Protein AF-A0A2N3CZK8-F1 (afdb_monomer_lite)

Foldseek 3Di:
DVVVVVVVVVVVVVVVCVVVLVVDDPLSVCLVVVLVVCCVPPRNVVSVVVSVVSVVVVCVVCVVPDDPDDDDDDD

pLDDT: mean 90.13, std 10.36, range [61.03, 97.81]

Secondary structure (DSSP, 8-state):
-HHHHHHHHHHHT-GGGHHHHTTS-HHHHHHHHHHHHHHHHT-HHHHHHHHHHHHHHHHHHHHTT------PPP-

Sequence (75 aa):
LAALLLITAWNMSEPHKWRGYWATPLAERGLLVLTMVLTVVADLTVAIGVGVVLGLALRLRDAGAKPGAWSGPER

Structure (mmCIF, N/CA/C/O backbone):
data_AF-A0A2N3CZK8-F1
#
_entry.id   AF-A0A2N3CZK8-F1
#
loop_
_atom_site.group_PDB
_atom_site.id
_atom_site.type_symbol
_atom_site.label_atom_id
_atom_site.label_alt_id
_atom_site.label_comp_id
_atom_site.label_asym_id
_atom_site.label_entity_id
_atom_site.label_seq_id
_atom_site.pdbx_PDB_ins_code
_atom_site.Cartn_x
_atom_site.Cartn_y
_atom_site.Cartn_z
_atom_site.occupancy
_atom_site.B_iso_or_equiv
_atom_site.auth_seq_id
_atom_site.auth_comp_id
_atom_site.auth_asym_id
_atom_site.auth_atom_id
_atom_site.pdbx_PDB_model_num
ATOM 1 N N . LEU A 1 1 ? 16.663 1.143 -18.832 1.00 88.19 1 LEU A N 1
ATOM 2 C CA . LEU A 1 1 ? 15.533 1.671 -18.027 1.00 88.19 1 LEU A CA 1
ATOM 3 C C . LEU A 1 1 ? 14.663 0.573 -17.417 1.00 88.19 1 LEU A C 1
ATOM 5 O O . LEU A 1 1 ? 14.406 0.663 -16.229 1.00 88.19 1 LEU A O 1
ATOM 9 N N . ALA A 1 2 ? 14.265 -0.475 -18.153 1.00 96.38 2 ALA A N 1
ATOM 10 C CA . ALA A 1 2 ? 13.437 -1.568 -17.613 1.00 96.38 2 ALA A CA 1
ATOM 11 C C . ALA A 1 2 ? 13.968 -2.175 -16.296 1.00 96.38 2 ALA A C 1
ATOM 13 O O . ALA A 1 2 ? 13.211 -2.310 -15.343 1.00 96.38 2 ALA A O 1
ATOM 14 N N . ALA A 1 3 ? 15.277 -2.443 -16.205 1.00 96.69 3 ALA A N 1
ATOM 15 C CA . ALA A 1 3 ? 15.900 -2.923 -14.967 1.00 96.69 3 ALA A CA 1
ATOM 16 C C . ALA A 1 3 ? 15.711 -1.953 -13.785 1.00 96.69 3 ALA A C 1
ATOM 18 O O . ALA A 1 3 ? 15.394 -2.379 -12.681 1.00 96.69 3 ALA A O 1
ATOM 19 N N . LEU A 1 4 ? 15.843 -0.646 -14.028 1.00 97.25 4 LEU A N 1
ATOM 20 C CA . LEU A 1 4 ? 15.634 0.378 -13.006 1.00 97.25 4 LEU A CA 1
ATOM 21 C C . LEU A 1 4 ? 14.163 0.434 -12.573 1.00 97.25 4 LEU A C 1
ATOM 23 O O . LEU A 1 4 ? 13.897 0.427 -11.380 1.00 97.25 4 LEU A O 1
ATOM 27 N N . LEU A 1 5 ? 13.217 0.412 -13.520 1.00 96.69 5 LEU A N 1
ATOM 28 C CA . LEU A 1 5 ? 11.780 0.405 -13.216 1.00 96.69 5 LEU A CA 1
ATOM 29 C C . LEU A 1 5 ? 11.368 -0.829 -12.409 1.00 96.69 5 LEU A C 1
ATOM 31 O O . LEU A 1 5 ? 10.583 -0.701 -11.475 1.00 96.69 5 LEU A O 1
ATOM 35 N N . LEU A 1 6 ? 11.926 -2.001 -12.721 1.00 97.12 6 LEU A N 1
ATOM 36 C CA . LEU A 1 6 ? 11.688 -3.220 -11.948 1.00 97.12 6 LEU A CA 1
ATOM 37 C C . LEU A 1 6 ? 12.224 -3.099 -10.519 1.00 97.12 6 LEU A C 1
ATOM 39 O O . LEU A 1 6 ? 11.514 -3.455 -9.586 1.00 97.12 6 LEU A O 1
ATOM 43 N N . ILE A 1 7 ? 13.429 -2.554 -10.325 1.00 96.81 7 ILE A N 1
ATOM 44 C CA . ILE A 1 7 ? 13.996 -2.332 -8.984 1.00 96.81 7 ILE A CA 1
ATOM 45 C C . ILE A 1 7 ? 13.171 -1.300 -8.205 1.00 96.81 7 ILE A C 1
ATOM 47 O O . ILE A 1 7 ? 12.887 -1.506 -7.027 1.00 96.81 7 ILE A O 1
ATOM 51 N N . THR A 1 8 ? 12.749 -0.208 -8.845 1.00 96.38 8 THR A N 1
ATOM 52 C CA . THR A 1 8 ? 11.901 0.811 -8.214 1.00 96.38 8 THR A CA 1
ATOM 53 C C . THR A 1 8 ? 10.540 0.241 -7.828 1.00 96.38 8 THR A C 1
ATOM 55 O O . THR A 1 8 ? 10.116 0.426 -6.690 1.00 96.38 8 THR A O 1
ATOM 58 N N . ALA 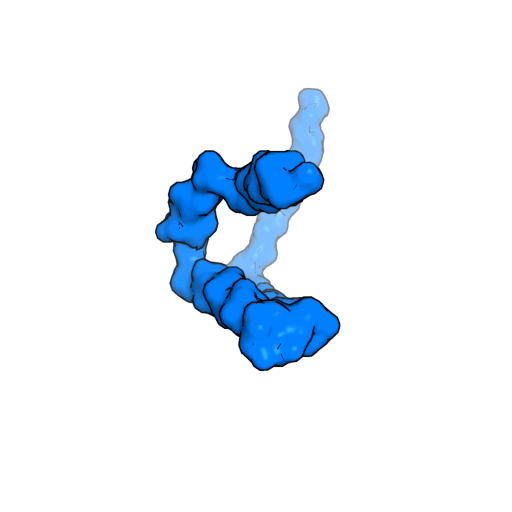A 1 9 ? 9.883 -0.499 -8.726 1.00 95.62 9 ALA A N 1
ATOM 59 C CA . ALA A 1 9 ? 8.615 -1.166 -8.443 1.00 95.62 9 ALA A CA 1
ATOM 60 C C . ALA A 1 9 ? 8.762 -2.206 -7.323 1.00 95.62 9 ALA A C 1
ATOM 62 O O . ALA A 1 9 ? 7.926 -2.266 -6.422 1.00 95.62 9 ALA A O 1
ATOM 63 N N . TRP A 1 10 ? 9.854 -2.977 -7.331 1.00 96.00 10 TRP A N 1
ATOM 64 C CA . TRP A 1 10 ? 10.175 -3.934 -6.274 1.00 96.00 10 TRP A CA 1
ATOM 65 C C . TRP A 1 10 ? 10.355 -3.249 -4.918 1.00 96.00 10 TRP A C 1
ATOM 67 O O . TRP A 1 10 ? 9.816 -3.711 -3.916 1.00 96.00 10 TRP A O 1
ATOM 77 N N . ASN A 1 11 ? 11.058 -2.116 -4.884 1.00 95.12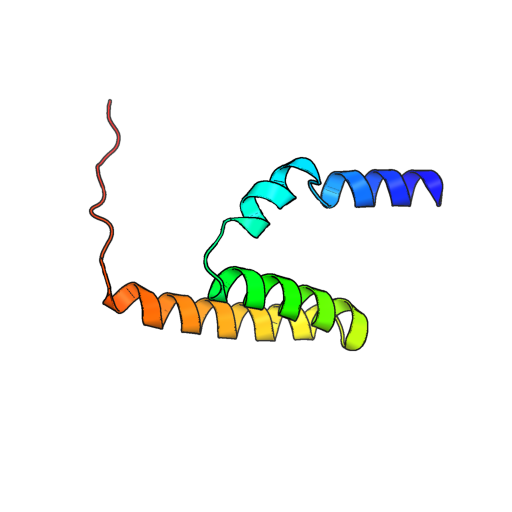 11 ASN A N 1
ATOM 78 C CA . ASN A 1 11 ? 11.258 -1.341 -3.664 1.00 95.12 11 ASN A CA 1
ATOM 79 C C . ASN A 1 11 ? 9.937 -0.738 -3.144 1.00 95.12 11 ASN A C 1
ATOM 81 O O . ASN A 1 11 ? 9.623 -0.869 -1.965 1.00 95.12 11 ASN A O 1
ATOM 85 N N . MET A 1 12 ? 9.124 -0.149 -4.033 1.00 95.19 12 MET A N 1
ATOM 86 C CA . MET A 1 12 ? 7.808 0.416 -3.693 1.00 95.19 12 MET A CA 1
ATOM 87 C C . MET A 1 12 ? 6.795 -0.637 -3.229 1.00 95.19 12 MET A C 1
ATOM 89 O O . MET A 1 12 ? 5.909 -0.320 -2.444 1.00 95.19 12 MET A O 1
ATOM 93 N N . SER A 1 13 ? 6.925 -1.887 -3.683 1.00 91.56 13 SER A N 1
ATOM 94 C CA . SER A 1 13 ? 6.030 -2.986 -3.289 1.00 91.56 13 SER A CA 1
ATOM 95 C C . SER A 1 13 ? 6.232 -3.449 -1.839 1.00 91.56 13 SER A C 1
ATOM 97 O O . SER A 1 13 ? 5.469 -4.297 -1.377 1.00 91.56 13 SER A O 1
ATOM 99 N N . GLU A 1 14 ? 7.263 -2.946 -1.142 1.00 94.25 14 GLU A N 1
ATOM 100 C CA . GLU A 1 14 ? 7.622 -3.291 0.241 1.00 94.25 14 GLU A CA 1
ATOM 101 C C . GLU A 1 14 ? 7.499 -4.806 0.537 1.00 94.25 14 GLU A C 1
ATOM 103 O O . GLU A 1 14 ? 6.768 -5.215 1.444 1.00 94.25 14 GLU A O 1
ATOM 108 N N . PRO A 1 15 ? 8.210 -5.684 -0.202 1.00 91.81 15 PRO A N 1
ATOM 109 C CA . PRO A 1 15 ? 7.965 -7.134 -0.217 1.00 91.81 15 PRO A CA 1
ATOM 110 C C . PRO A 1 15 ? 8.049 -7.793 1.169 1.00 91.81 15 PRO A C 1
ATOM 112 O O . PRO A 1 15 ? 7.391 -8.793 1.443 1.00 91.81 15 PRO A O 1
ATOM 115 N N . HIS A 1 16 ? 8.822 -7.208 2.081 1.00 91.94 16 HIS A N 1
ATOM 116 C CA . HIS A 1 16 ? 8.979 -7.684 3.452 1.00 91.94 16 HIS A CA 1
ATOM 117 C C . HIS A 1 16 ? 7.719 -7.485 4.319 1.00 91.94 16 HIS A C 1
ATOM 119 O O . HIS A 1 16 ? 7.506 -8.254 5.257 1.00 91.94 16 HIS A O 1
ATOM 125 N N . LYS A 1 17 ? 6.852 -6.512 4.002 1.00 91.69 17 LYS A N 1
ATOM 126 C CA . LYS A 1 17 ? 5.602 -6.255 4.741 1.00 91.69 17 LYS A CA 1
ATOM 127 C C . LYS A 1 17 ? 4.437 -7.131 4.300 1.00 91.69 17 LYS A C 1
ATOM 129 O O . LYS A 1 17 ? 3.451 -7.234 5.027 1.00 91.69 17 LYS A O 1
ATOM 134 N N . TRP A 1 18 ? 4.564 -7.838 3.177 1.00 92.06 18 TRP A N 1
ATOM 135 C CA . TRP A 1 18 ? 3.503 -8.703 2.656 1.00 92.06 18 TRP A CA 1
ATOM 136 C C . TRP A 1 18 ? 3.040 -9.758 3.655 1.00 92.06 18 TRP A C 1
ATOM 138 O O . TRP A 1 18 ? 1.849 -10.039 3.740 1.00 92.06 18 TRP A O 1
ATOM 148 N N . ARG A 1 19 ? 3.950 -10.294 4.476 1.00 91.00 19 ARG A N 1
ATOM 149 C CA . ARG A 1 19 ? 3.589 -11.239 5.548 1.00 91.00 19 ARG A CA 1
ATOM 150 C C . ARG A 1 19 ? 2.643 -10.607 6.575 1.00 91.00 19 ARG A C 1
ATOM 152 O O . ARG A 1 19 ? 1.744 -11.285 7.055 1.00 91.00 19 ARG A O 1
ATOM 159 N N . GLY A 1 20 ? 2.818 -9.319 6.869 1.00 92.50 20 GLY A N 1
ATOM 160 C CA . GLY A 1 20 ? 1.919 -8.544 7.723 1.00 92.50 20 GLY A CA 1
ATOM 161 C C . GLY A 1 20 ? 0.562 -8.297 7.063 1.00 92.50 20 GLY A C 1
ATOM 162 O O . GLY A 1 20 ? -0.464 -8.506 7.702 1.00 92.50 20 GLY A O 1
ATOM 163 N N . TYR A 1 21 ? 0.531 -7.955 5.769 1.00 91.69 21 TYR A N 1
ATOM 164 C CA . TYR A 1 21 ? -0.730 -7.808 5.024 1.00 91.69 21 TYR A CA 1
ATOM 165 C C . TYR A 1 21 ? -1.530 -9.114 4.979 1.00 91.69 21 TYR A C 1
ATOM 167 O O . TYR A 1 21 ? -2.740 -9.109 5.163 1.00 91.69 21 TYR A O 1
ATOM 175 N N . TRP A 1 22 ? -0.864 -10.259 4.833 1.00 91.38 22 TRP A N 1
ATOM 176 C CA . TRP A 1 22 ? -1.508 -11.573 4.921 1.00 91.38 22 TRP A CA 1
ATOM 177 C C . TRP A 1 22 ? -1.910 -11.986 6.340 1.00 91.38 22 TRP A C 1
ATOM 179 O O . TRP A 1 22 ? -2.487 -13.058 6.496 1.00 91.38 22 TRP A O 1
ATOM 189 N N . ALA A 1 23 ? -1.636 -11.176 7.363 1.00 92.50 23 ALA A N 1
ATOM 190 C CA . ALA A 1 23 ? -2.072 -11.405 8.737 1.00 92.50 23 ALA A CA 1
ATOM 191 C C . ALA A 1 23 ? -3.270 -10.523 9.147 1.00 92.50 23 ALA A C 1
ATOM 193 O O . ALA A 1 23 ? -3.927 -10.839 10.135 1.00 92.50 23 ALA A O 1
ATOM 194 N N . THR A 1 24 ? -3.635 -9.491 8.373 1.00 91.62 24 THR A N 1
ATOM 195 C CA . THR A 1 24 ? -4.755 -8.574 8.693 1.00 91.62 24 THR A CA 1
ATOM 196 C C . THR A 1 24 ? -6.130 -9.259 8.621 1.00 91.62 24 THR A C 1
ATOM 198 O O . THR A 1 24 ? -6.237 -10.366 8.102 1.00 91.62 24 THR A O 1
ATOM 201 N N . PRO A 1 25 ? -7.224 -8.676 9.129 1.00 92.44 25 PRO A N 1
ATOM 202 C CA . PRO A 1 25 ? -8.568 -9.231 8.957 1.00 92.44 25 PRO A CA 1
ATOM 203 C C . PRO A 1 25 ? -8.963 -9.445 7.484 1.00 92.44 25 PRO A C 1
ATOM 205 O O . PRO A 1 25 ? -8.558 -8.696 6.596 1.00 92.44 25 PRO A O 1
ATOM 208 N N . LEU A 1 26 ? -9.816 -10.443 7.213 1.00 91.81 26 LEU A N 1
ATOM 209 C CA . LEU A 1 26 ? -10.245 -10.793 5.846 1.00 91.81 26 LEU A 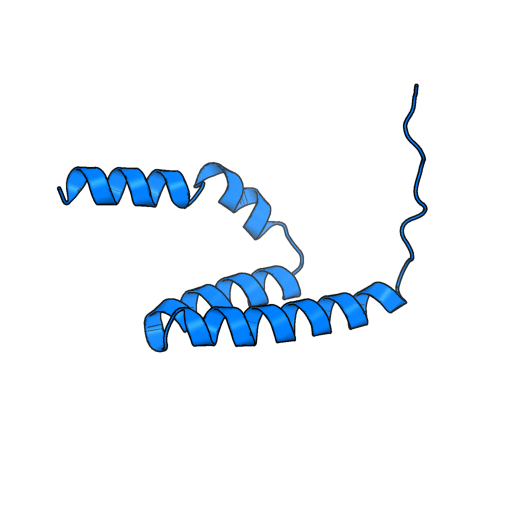CA 1
ATOM 210 C C . LEU A 1 26 ? -10.862 -9.612 5.079 1.00 91.81 26 LEU A C 1
ATOM 212 O O . LEU A 1 26 ? -10.660 -9.504 3.873 1.00 91.81 26 LEU A O 1
ATOM 216 N N . ALA A 1 27 ? -11.583 -8.723 5.769 1.00 91.12 27 ALA A N 1
ATOM 217 C CA . ALA A 1 27 ? -12.182 -7.539 5.155 1.00 91.12 27 ALA A CA 1
ATOM 218 C C . ALA A 1 27 ? -11.120 -6.556 4.625 1.00 91.12 27 ALA A C 1
ATOM 220 O O . ALA A 1 27 ? -11.254 -6.046 3.515 1.00 91.12 27 ALA A O 1
ATOM 221 N N . GLU A 1 28 ? -10.037 -6.344 5.376 1.00 92.75 28 GLU A N 1
ATOM 222 C CA . GLU A 1 28 ? -8.923 -5.479 4.968 1.00 92.75 28 GLU A CA 1
ATOM 223 C C . GLU A 1 28 ? -8.114 -6.104 3.826 1.00 92.75 28 GLU A C 1
ATOM 225 O O . GLU A 1 28 ? -7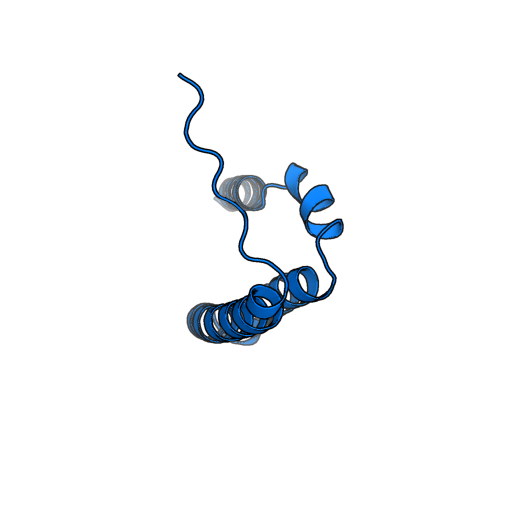.779 -5.425 2.856 1.00 92.75 28 GLU A O 1
ATOM 230 N N . ARG A 1 29 ? -7.863 -7.420 3.884 1.00 94.81 29 ARG A N 1
ATOM 231 C CA . ARG A 1 29 ? -7.225 -8.153 2.774 1.00 94.81 29 ARG A CA 1
ATOM 232 C C . ARG A 1 29 ? -8.056 -8.077 1.499 1.00 94.81 29 ARG A C 1
ATOM 234 O O . ARG A 1 29 ? -7.511 -7.844 0.423 1.00 94.81 29 ARG A O 1
ATOM 241 N N . GLY A 1 30 ? -9.371 -8.257 1.627 1.00 95.19 30 GLY A N 1
ATOM 242 C CA . GLY A 1 30 ? -10.314 -8.139 0.521 1.00 95.19 30 GLY A CA 1
ATOM 243 C C . GLY A 1 30 ? -10.257 -6.756 -0.121 1.00 95.19 30 GLY A C 1
ATOM 244 O O . GLY A 1 30 ? -10.168 -6.665 -1.341 1.00 95.19 30 GLY A O 1
ATOM 245 N N . LEU A 1 31 ? -10.218 -5.691 0.687 1.00 95.44 31 LEU A N 1
ATOM 246 C CA . LEU A 1 31 ? -10.093 -4.319 0.196 1.00 95.44 31 LEU A CA 1
ATOM 247 C C . LEU A 1 31 ? -8.783 -4.089 -0.578 1.00 95.44 31 LEU A C 1
ATOM 249 O O . LEU A 1 31 ? -8.803 -3.460 -1.637 1.00 95.44 31 LEU A O 1
ATOM 253 N N . LEU A 1 32 ? -7.662 -4.629 -0.085 1.00 95.00 32 LEU A N 1
ATOM 254 C CA . LEU A 1 32 ? -6.354 -4.526 -0.740 1.00 95.00 32 LEU A CA 1
ATOM 255 C C . LEU A 1 32 ? -6.353 -5.224 -2.104 1.00 95.00 32 LEU A C 1
ATOM 257 O O . LEU A 1 32 ? -5.986 -4.615 -3.110 1.00 95.00 32 LEU A O 1
ATOM 261 N N . VAL A 1 33 ? -6.797 -6.483 -2.152 1.00 96.19 33 VAL A N 1
ATOM 262 C CA . VAL A 1 33 ? -6.835 -7.268 -3.397 1.00 96.19 33 VAL A CA 1
ATOM 263 C C . VAL A 1 33 ? -7.811 -6.652 -4.393 1.00 96.19 33 VAL A C 1
ATOM 265 O O . VAL A 1 33 ? -7.465 -6.500 -5.561 1.00 96.19 33 VAL A O 1
ATOM 268 N N . LEU A 1 34 ? -8.997 -6.240 -3.936 1.00 96.69 34 LEU A N 1
ATOM 269 C CA . LEU A 1 34 ? -9.987 -5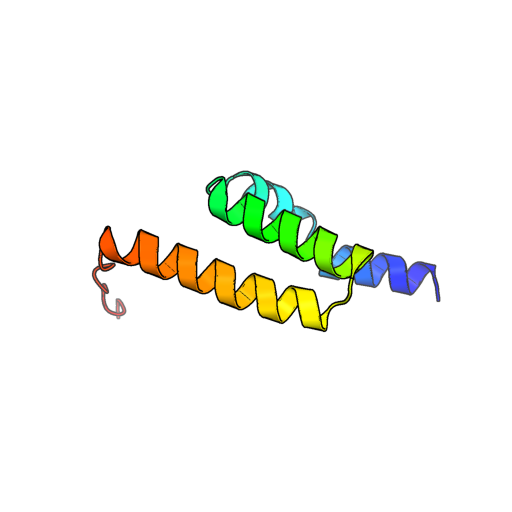.571 -4.775 1.00 96.69 34 LEU A CA 1
ATOM 270 C C . LEU A 1 34 ? -9.405 -4.316 -5.426 1.00 96.69 34 LEU A C 1
ATOM 272 O O . LEU A 1 34 ? -9.499 -4.161 -6.640 1.00 96.69 34 LEU A O 1
ATOM 276 N N . THR A 1 35 ? -8.780 -3.444 -4.633 1.00 96.62 35 THR A N 1
ATOM 277 C CA . THR A 1 35 ? -8.195 -2.194 -5.135 1.00 96.62 35 THR A CA 1
ATOM 278 C C . THR A 1 35 ? -7.080 -2.480 -6.140 1.00 96.62 35 THR A C 1
ATOM 280 O O . THR A 1 35 ? -7.049 -1.869 -7.203 1.00 96.62 35 THR A O 1
ATOM 283 N N . MET A 1 36 ? -6.212 -3.456 -5.859 1.00 95.50 36 MET A N 1
ATOM 284 C CA . MET A 1 36 ? -5.122 -3.844 -6.759 1.00 95.50 36 MET A CA 1
ATOM 285 C C . MET A 1 36 ? -5.614 -4.460 -8.075 1.00 95.50 36 MET A C 1
ATOM 287 O O . MET A 1 36 ? -5.022 -4.227 -9.121 1.00 95.50 36 MET A O 1
ATOM 291 N N . VAL A 1 37 ? -6.697 -5.237 -8.059 1.00 97.44 37 VAL A N 1
ATOM 292 C CA . VAL A 1 37 ? -7.299 -5.755 -9.299 1.00 97.44 37 VAL A CA 1
ATOM 293 C C . VAL A 1 37 ? -7.965 -4.621 -10.077 1.00 97.44 37 VAL A C 1
ATOM 295 O O . VAL A 1 37 ? -7.838 -4.546 -11.297 1.00 97.44 37 VAL A O 1
ATOM 298 N N . LEU A 1 38 ? -8.635 -3.705 -9.379 1.00 96.94 38 LEU A N 1
ATOM 299 C CA . LEU A 1 38 ? -9.347 -2.594 -9.998 1.00 96.94 38 LEU A CA 1
ATOM 300 C C . LEU A 1 38 ? -8.405 -1.617 -10.719 1.00 96.94 38 LEU A C 1
ATOM 302 O O . LEU A 1 38 ? -8.766 -1.136 -11.790 1.00 96.94 38 LEU A O 1
ATOM 306 N N . THR A 1 39 ? -7.192 -1.375 -10.205 1.00 96.44 39 THR A N 1
ATOM 307 C CA . THR A 1 39 ? -6.185 -0.555 -10.907 1.00 96.44 39 THR A CA 1
ATOM 308 C C . THR A 1 39 ? -5.714 -1.191 -12.213 1.00 96.44 39 THR A C 1
ATOM 310 O O . THR A 1 39 ? -5.442 -0.474 -13.170 1.00 96.44 39 THR A O 1
ATOM 313 N N . VAL A 1 40 ? -5.610 -2.522 -12.258 1.00 96.56 40 VAL A N 1
ATOM 314 C CA . VAL A 1 40 ? -5.128 -3.262 -13.434 1.00 96.56 40 VAL A CA 1
ATOM 315 C C . VAL A 1 40 ? -6.212 -3.384 -14.503 1.00 96.56 40 VAL A C 1
ATOM 317 O O . VAL A 1 40 ? -5.911 -3.299 -15.689 1.00 96.56 40 VAL A O 1
ATOM 320 N N . VAL A 1 41 ? -7.462 -3.614 -14.093 1.00 97.69 41 VAL A N 1
ATOM 321 C CA . VAL A 1 41 ? -8.569 -3.915 -15.015 1.00 97.69 41 VAL A CA 1
ATOM 322 C C . VAL A 1 41 ? -9.341 -2.662 -15.436 1.00 97.69 41 VAL A C 1
ATOM 324 O O . VAL A 1 41 ? -9.847 -2.624 -16.555 1.00 97.69 41 VAL A O 1
ATOM 327 N N . ALA A 1 42 ? -9.453 -1.655 -14.562 1.00 96.00 42 ALA A N 1
ATOM 328 C CA . ALA A 1 42 ? -10.197 -0.428 -14.839 1.00 96.00 42 ALA A CA 1
ATOM 329 C C . ALA A 1 42 ? -9.272 0.789 -14.953 1.00 96.00 42 ALA A C 1
ATOM 331 O O . ALA A 1 42 ? -8.997 1.222 -16.065 1.00 96.00 42 ALA A O 1
ATOM 332 N N . ASP A 1 43 ? -8.843 1.354 -13.822 1.00 97.38 43 ASP A N 1
ATOM 333 C CA . ASP A 1 43 ? -7.942 2.510 -13.746 1.00 97.38 43 ASP A CA 1
ATOM 334 C C . ASP A 1 43 ? -7.596 2.838 -12.276 1.00 97.38 43 ASP A C 1
ATOM 336 O O . ASP A 1 43 ? -8.321 2.459 -11.346 1.00 97.38 43 ASP A O 1
ATOM 340 N N . LEU A 1 44 ? -6.521 3.601 -12.052 1.00 96.50 44 LEU A N 1
ATOM 341 C CA . LEU A 1 44 ? -6.127 4.088 -10.728 1.00 96.50 44 LEU A CA 1
ATOM 342 C C . LEU A 1 44 ? -7.181 5.001 -10.081 1.00 96.50 44 LEU A C 1
ATOM 344 O O . LEU A 1 44 ? -7.445 4.870 -8.886 1.00 96.50 44 LEU A O 1
ATOM 348 N N . THR A 1 45 ? -7.808 5.908 -10.833 1.00 97.50 45 THR A N 1
ATOM 349 C CA . THR A 1 45 ? -8.787 6.853 -10.274 1.00 97.50 45 THR A CA 1
ATOM 350 C C . THR A 1 45 ? -10.020 6.131 -9.737 1.00 97.50 45 THR A C 1
ATOM 352 O O . THR A 1 45 ? -10.480 6.421 -8.628 1.00 97.50 45 THR A O 1
ATOM 355 N N . VAL A 1 46 ? -10.524 5.147 -10.487 1.00 97.56 46 VAL A N 1
ATOM 356 C CA . VAL A 1 46 ? -11.671 4.327 -10.072 1.00 97.56 46 VAL A CA 1
ATOM 357 C C . VAL A 1 46 ? -11.313 3.514 -8.828 1.00 97.56 46 VAL A C 1
ATOM 359 O O . VAL A 1 46 ? -12.093 3.471 -7.875 1.00 97.56 46 VAL A O 1
ATOM 362 N N . ALA A 1 47 ? -10.110 2.935 -8.796 1.00 97.19 47 ALA A N 1
ATOM 363 C CA . ALA A 1 47 ? -9.627 2.176 -7.651 1.00 97.19 47 ALA A CA 1
ATOM 364 C C . ALA A 1 47 ? -9.543 3.011 -6.368 1.00 97.19 47 ALA A C 1
ATOM 366 O O . ALA A 1 47 ? -9.997 2.556 -5.319 1.00 97.19 47 ALA A O 1
ATOM 367 N N . ILE A 1 48 ? -9.035 4.244 -6.450 1.00 97.19 48 ILE A N 1
ATOM 368 C CA . ILE A 1 48 ? -8.971 5.153 -5.298 1.00 97.19 48 ILE A CA 1
ATOM 369 C C . ILE A 1 48 ? -10.381 5.482 -4.798 1.00 97.19 48 ILE A C 1
ATOM 371 O O . ILE A 1 48 ? -10.647 5.351 -3.604 1.00 97.19 48 ILE A O 1
ATOM 375 N N . GLY A 1 49 ? -11.300 5.866 -5.689 1.00 97.81 49 GLY A N 1
ATOM 376 C CA . GLY A 1 49 ? -12.669 6.216 -5.303 1.00 97.81 49 GLY A CA 1
ATOM 377 C C . GLY A 1 49 ? -13.394 5.063 -4.601 1.00 97.81 49 GLY A C 1
ATOM 378 O O . GLY A 1 49 ? -13.917 5.230 -3.498 1.00 97.81 49 GLY A O 1
ATOM 379 N N . VAL A 1 50 ? -13.370 3.872 -5.206 1.00 97.38 50 VAL A N 1
ATOM 380 C CA . VAL A 1 50 ? -14.012 2.671 -4.649 1.00 97.38 50 VAL A CA 1
ATOM 381 C C . VAL A 1 50 ? -13.334 2.233 -3.350 1.00 97.38 50 VAL A C 1
ATOM 383 O O . VAL A 1 50 ? -14.018 1.958 -2.363 1.00 97.38 50 VAL A O 1
ATOM 386 N N . GLY A 1 51 ? -11.999 2.213 -3.318 1.00 96.88 51 GLY A N 1
ATOM 387 C CA . GLY A 1 51 ? -11.220 1.819 -2.146 1.00 96.88 51 GLY A CA 1
ATOM 388 C C . GLY A 1 51 ? -11.469 2.726 -0.940 1.00 96.88 51 GLY A C 1
ATOM 389 O O . GLY A 1 51 ? -11.661 2.232 0.170 1.00 96.88 51 GLY A O 1
ATOM 390 N N . VAL A 1 52 ? -11.548 4.044 -1.150 1.00 97.44 52 VAL A N 1
ATOM 391 C CA . VAL A 1 52 ? -11.853 5.012 -0.085 1.00 97.44 52 VAL A CA 1
ATOM 392 C C . VAL A 1 52 ? -13.269 4.813 0.450 1.00 97.44 52 VAL A C 1
ATOM 394 O O . VAL A 1 52 ? -13.450 4.729 1.664 1.00 97.44 52 VAL A O 1
ATOM 397 N N . VAL A 1 53 ? -14.273 4.691 -0.425 1.00 97.75 53 VAL A N 1
ATOM 398 C CA . VAL A 1 53 ? -15.672 4.502 -0.002 1.00 97.75 53 VAL A CA 1
ATOM 399 C C . VAL A 1 53 ? -15.842 3.197 0.779 1.00 97.75 53 VAL A C 1
ATOM 401 O O . VAL A 1 53 ? -16.422 3.204 1.866 1.00 97.75 53 VAL A O 1
ATOM 404 N N . LEU A 1 54 ? -15.296 2.086 0.276 1.00 96.69 54 LEU A N 1
ATOM 405 C CA . LEU A 1 54 ? -15.370 0.791 0.955 1.00 96.69 54 LEU A CA 1
ATOM 406 C C . LEU A 1 54 ? -14.569 0.777 2.260 1.00 96.69 54 LEU A C 1
ATOM 408 O O . LEU A 1 54 ? -15.056 0.268 3.267 1.00 96.69 54 LEU A O 1
ATOM 412 N N . GLY A 1 55 ? -13.374 1.370 2.275 1.00 95.06 55 GLY A N 1
ATOM 413 C CA . GLY A 1 55 ? -12.559 1.489 3.482 1.00 95.06 55 GLY A CA 1
ATOM 414 C C . GLY A 1 55 ? -13.255 2.294 4.579 1.00 95.06 55 GLY A C 1
ATOM 415 O O . GLY A 1 55 ? -13.259 1.885 5.740 1.00 95.06 55 GLY A O 1
ATOM 416 N N . LEU A 1 56 ? -13.917 3.398 4.218 1.00 95.56 56 LEU A N 1
ATOM 417 C CA . LEU A 1 56 ? -14.724 4.179 5.156 1.00 95.56 56 LEU A CA 1
ATOM 418 C C . LEU A 1 56 ? -15.945 3.399 5.649 1.00 95.56 56 LEU A C 1
ATOM 420 O O . LEU A 1 56 ? -16.220 3.415 6.847 1.00 95.56 56 LEU A O 1
ATOM 424 N N . ALA A 1 57 ? -16.647 2.682 4.769 1.00 94.44 57 ALA A N 1
ATOM 425 C CA . ALA A 1 57 ? -17.788 1.856 5.158 1.00 94.44 57 ALA A CA 1
ATOM 426 C C . ALA A 1 57 ? -17.389 0.752 6.156 1.00 94.44 57 ALA A C 1
ATOM 428 O O . ALA A 1 57 ? -18.061 0.567 7.172 1.00 94.44 57 ALA A O 1
ATOM 429 N N . LEU A 1 58 ? -16.264 0.068 5.911 1.00 92.06 58 LEU A N 1
ATOM 430 C CA . LEU A 1 58 ? -15.704 -0.925 6.834 1.00 92.06 58 LEU A CA 1
ATOM 431 C C . LEU A 1 58 ? -15.323 -0.289 8.175 1.00 92.06 58 LEU A C 1
ATOM 433 O O . LEU A 1 58 ? -15.712 -0.795 9.226 1.00 92.06 58 LEU A O 1
ATOM 437 N N . ARG A 1 59 ? -14.645 0.865 8.150 1.00 88.88 59 ARG A N 1
ATOM 438 C CA . ARG A 1 59 ? -14.280 1.596 9.369 1.00 88.88 59 ARG A CA 1
ATOM 439 C C . ARG A 1 59 ? -15.504 2.005 10.182 1.00 88.88 59 ARG A C 1
ATOM 441 O O . ARG A 1 59 ? -15.468 1.888 11.398 1.00 88.88 59 ARG A O 1
ATOM 448 N N . LEU A 1 60 ? -16.567 2.497 9.547 1.00 90.38 60 LEU A N 1
ATOM 449 C CA . LEU A 1 60 ? -17.791 2.902 10.246 1.00 90.38 60 LEU A CA 1
ATOM 450 C C . LEU A 1 60 ? -18.519 1.706 10.864 1.00 90.38 60 LEU A C 1
ATOM 452 O O . LEU A 1 60 ? -19.006 1.812 11.988 1.00 90.38 60 LEU A O 1
ATOM 456 N N . ARG A 1 61 ? -18.538 0.561 10.173 1.00 87.62 61 ARG A N 1
ATOM 457 C CA . ARG A 1 61 ? -19.059 -0.694 10.727 1.00 87.62 61 ARG A CA 1
ATOM 458 C C . ARG A 1 61 ? -18.285 -1.114 11.979 1.00 87.62 61 ARG A C 1
ATOM 460 O O . ARG A 1 61 ? -18.895 -1.486 12.977 1.00 87.62 61 ARG A O 1
ATOM 467 N N . ASP A 1 62 ? -16.959 -1.022 11.936 1.00 81.69 62 ASP A N 1
ATOM 468 C CA . ASP A 1 62 ? -16.093 -1.483 13.023 1.00 81.69 62 ASP A CA 1
ATOM 469 C C . ASP A 1 62 ? -15.964 -0.437 14.158 1.00 81.69 62 ASP A C 1
ATOM 471 O O . ASP A 1 62 ? -15.757 -0.794 15.316 1.00 81.69 62 ASP A O 1
ATOM 475 N N . ALA A 1 63 ? -16.174 0.856 13.879 1.00 70.06 63 ALA A N 1
ATOM 476 C CA . ALA A 1 63 ? -16.180 1.940 14.871 1.00 70.06 63 ALA A CA 1
ATOM 477 C C . ALA A 1 63 ? -17.343 1.845 15.873 1.00 70.06 63 ALA A C 1
ATOM 479 O O . ALA A 1 63 ? -17.245 2.385 16.974 1.00 70.06 63 ALA A O 1
ATOM 480 N N . GLY A 1 64 ? -18.411 1.115 15.534 1.00 62.59 64 GLY A N 1
ATOM 481 C CA . GLY A 1 64 ? -19.449 0.738 16.494 1.00 62.59 64 GLY A CA 1
ATOM 482 C C . GLY A 1 64 ? -18.958 -0.233 17.577 1.00 62.59 64 GLY A C 1
ATOM 483 O O . GLY A 1 64 ? -19.642 -0.404 18.582 1.00 62.59 64 GLY A O 1
ATOM 484 N N . ALA A 1 65 ? -17.788 -0.864 17.400 1.00 61.03 65 ALA A N 1
ATOM 485 C CA . ALA A 1 65 ? -17.318 -1.927 18.279 1.00 61.03 65 ALA A CA 1
ATOM 486 C C . ALA A 1 65 ? -16.516 -1.426 19.490 1.00 61.03 65 ALA A C 1
ATOM 488 O O . ALA A 1 65 ? -16.782 -1.924 20.579 1.00 61.03 65 ALA A O 1
ATOM 489 N N . LYS A 1 66 ? -15.560 -0.484 19.362 1.00 61.31 66 LYS A N 1
ATOM 490 C CA . LYS A 1 66 ? -14.785 0.078 20.500 1.00 61.31 66 LYS A CA 1
ATOM 491 C C . LYS A 1 66 ? -14.140 1.432 20.155 1.00 61.31 66 LYS A C 1
ATOM 493 O O . LYS A 1 66 ? -13.291 1.471 19.264 1.00 61.31 66 LYS A O 1
ATOM 498 N N . PRO A 1 67 ? -14.420 2.519 20.894 1.00 62.31 67 PRO A N 1
ATOM 499 C CA . PRO A 1 67 ? -13.547 3.686 20.909 1.00 62.31 67 PRO A CA 1
ATOM 500 C C . PRO A 1 67 ? -12.221 3.282 21.565 1.00 62.31 67 PRO A C 1
ATOM 502 O O . PRO A 1 67 ? -12.203 2.851 22.719 1.00 62.31 67 PRO A O 1
ATOM 505 N N . GLY A 1 68 ? -11.112 3.378 20.832 1.00 63.88 68 G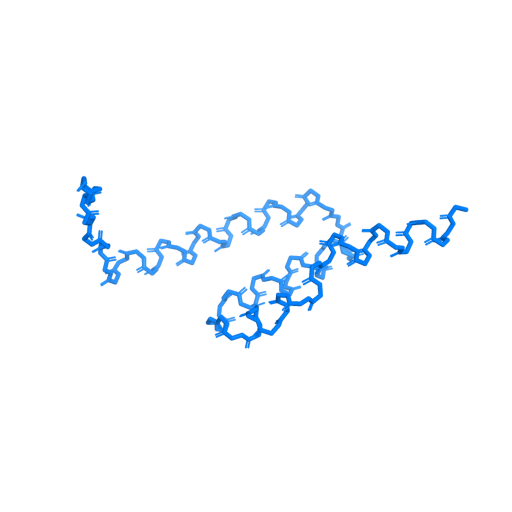LY A N 1
ATOM 506 C CA . GLY A 1 68 ? -9.783 3.213 21.415 1.00 63.88 68 GLY A CA 1
ATOM 507 C C . GLY A 1 68 ? -9.572 4.287 22.478 1.00 63.88 68 GLY A C 1
ATOM 508 O O . GLY A 1 68 ? -9.589 5.476 22.161 1.00 63.88 68 GLY A O 1
ATOM 509 N N . ALA A 1 69 ? -9.422 3.873 23.736 1.00 65.94 69 ALA A N 1
ATOM 510 C CA . ALA A 1 69 ? -9.072 4.772 24.822 1.00 65.94 69 ALA A CA 1
ATOM 511 C C . ALA A 1 69 ? -7.685 5.355 24.526 1.00 65.94 69 ALA A C 1
ATOM 513 O O . ALA A 1 69 ? -6.683 4.645 24.536 1.00 65.94 69 ALA A O 1
ATOM 514 N N . TRP A 1 70 ? -7.649 6.642 24.199 1.00 76.25 70 TRP A N 1
ATOM 515 C CA . TRP A 1 70 ? -6.418 7.398 24.032 1.00 76.25 70 TRP A CA 1
ATOM 516 C C . TRP A 1 70 ? -5.627 7.379 25.349 1.00 76.25 70 TRP A C 1
ATOM 518 O O . TRP A 1 70 ? -6.037 8.007 26.325 1.00 76.25 70 TRP A O 1
ATOM 528 N N . SER A 1 71 ? -4.502 6.665 25.392 1.00 71.69 71 SER A N 1
ATOM 529 C CA . SER A 1 71 ? -3.493 6.825 26.441 1.00 71.69 71 SER A CA 1
ATOM 530 C C . SER A 1 71 ? -2.559 7.957 26.013 1.00 71.69 71 SER A C 1
ATOM 532 O O . SER A 1 71 ? -1.909 7.857 24.971 1.00 71.69 71 SER A O 1
ATOM 534 N N . GLY A 1 72 ? -2.561 9.060 26.765 1.00 79.94 72 GLY A N 1
ATOM 535 C CA . GLY A 1 72 ? -1.752 10.244 26.467 1.00 79.94 72 GLY A CA 1
ATOM 536 C C . GLY A 1 72 ? -0.244 9.953 26.402 1.00 79.94 72 GLY A C 1
ATOM 537 O O . GLY A 1 72 ? 0.191 8.882 26.816 1.00 79.94 72 GLY A O 1
ATOM 538 N N . PRO A 1 73 ? 0.560 10.890 25.870 1.00 81.19 73 PRO A N 1
ATOM 539 C CA . PRO A 1 73 ? 2.001 10.698 25.748 1.00 81.19 73 PRO A CA 1
ATOM 540 C C . PRO A 1 73 ? 2.653 10.540 27.131 1.00 81.19 73 PRO A C 1
ATOM 542 O O . PRO A 1 73 ? 2.548 11.439 27.970 1.00 81.19 73 PRO A O 1
ATOM 545 N N . GLU A 1 74 ? 3.322 9.404 27.347 1.00 74.56 74 GLU A N 1
ATOM 546 C CA . GLU A 1 74 ? 4.235 9.188 28.474 1.00 74.56 74 GLU A CA 1
ATOM 547 C C . GLU A 1 74 ? 5.396 10.185 28.319 1.00 74.56 74 GLU A C 1
ATOM 549 O O . GLU A 1 74 ? 6.028 10.239 27.259 1.00 74.56 74 GLU A O 1
ATOM 554 N N . ARG A 1 75 ? 5.592 11.047 29.320 1.00 69.62 75 ARG A N 1
ATOM 555 C CA . ARG A 1 75 ? 6.670 12.044 29.337 1.00 69.62 75 ARG A CA 1
ATOM 556 C C . ARG A 1 75 ? 7.977 11.436 29.814 1.00 69.62 75 ARG A C 1
ATOM 558 O O . ARG A 1 75 ? 7.913 10.629 30.765 1.00 69.62 75 ARG A O 1
#

Radius of gyration: 16.71 Å; chains: 1; bounding box: 35×24×47 Å